Protein AF-A0A538GB75-F1 (afdb_monomer_lite)

Foldseek 3Di:
DPDLCVQPDADKDKWKWFAAQQDIQTLDDDPVQSVVLSVVCVVVVPRGAIKIWMWGQDPVGIDTPDIDRYDDPPVVQVVSCVQFVARRVVRRVCRVVVHDDDVCSSRGHDDDD

Secondary structure (DSSP, 8-state):
----GGG-S--EEEEEEEEETTEEEE-SS-HHHHHHHHHHHHHTT--SEEEEEEEEEETTEEEEEEEESS---HHHHHHHHHHH---HHHHHHHHHHT----HHHHS--PPP-

Sequence (113 aa):
MPNDAWLGDGPEVTVQAFSLAGEFHALSGPAGVAALAERAASVLGIREGPTSTRIRITPRGPQVIELAARLGSPAEVELARAATGVDLNDLALKGALGEPIALDELLRRPQAA

Structure (mmCIF, N/CA/C/O backbone):
data_AF-A0A538GB75-F1
#
_entry.id   AF-A0A538GB75-F1
#
loop_
_atom_site.group_PDB
_atom_site.id
_atom_site.type_symbol
_atom_site.label_atom_id
_atom_site.label_alt_id
_atom_site.label_comp_id
_atom_site.label_asym_id
_atom_site.label_entity_id
_atom_site.label_seq_id
_atom_site.pdbx_PDB_ins_code
_atom_site.Cartn_x
_atom_site.Cartn_y
_atom_site.Cartn_z
_atom_site.occupancy
_atom_site.B_iso_or_equiv
_atom_site.auth_seq_id
_atom_site.auth_comp_id
_atom_site.auth_asym_id
_atom_s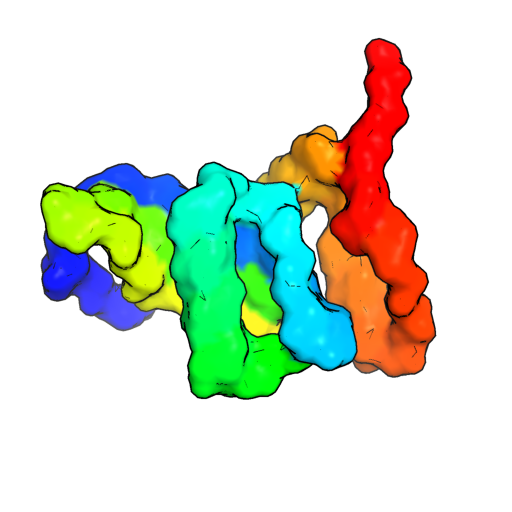ite.auth_atom_id
_atom_site.pdbx_PDB_model_num
ATOM 1 N N . MET A 1 1 ? 20.552 -6.598 5.311 1.00 50.84 1 MET A N 1
ATOM 2 C CA . MET A 1 1 ? 19.530 -6.386 4.268 1.00 50.84 1 MET A CA 1
ATOM 3 C C . MET A 1 1 ? 19.642 -7.521 3.268 1.00 50.84 1 MET A C 1
ATOM 5 O O . MET A 1 1 ? 20.777 -7.848 2.930 1.00 50.84 1 MET A O 1
ATOM 9 N N . PRO A 1 2 ? 18.538 -8.162 2.852 1.00 55.38 2 PRO A N 1
ATOM 10 C CA . PRO A 1 2 ? 18.572 -9.085 1.721 1.00 55.38 2 PRO A CA 1
ATOM 11 C C . PRO A 1 2 ? 19.187 -8.373 0.511 1.00 55.38 2 PRO A C 1
ATOM 13 O O . PRO A 1 2 ? 18.894 -7.204 0.278 1.00 55.38 2 PRO A O 1
ATOM 16 N N . ASN A 1 3 ? 20.074 -9.051 -0.213 1.00 66.12 3 ASN A N 1
ATOM 17 C CA . ASN A 1 3 ? 20.679 -8.505 -1.423 1.00 66.12 3 ASN A CA 1
ATOM 18 C C . ASN A 1 3 ? 19.675 -8.625 -2.579 1.00 66.12 3 ASN A C 1
ATOM 20 O O . ASN A 1 3 ? 19.297 -9.734 -2.960 1.00 66.12 3 ASN A O 1
ATOM 24 N N . ASP A 1 4 ? 19.241 -7.499 -3.129 1.00 75.69 4 ASP A N 1
ATOM 25 C CA . ASP A 1 4 ? 18.287 -7.399 -4.236 1.00 75.69 4 ASP A CA 1
ATOM 26 C C . ASP A 1 4 ? 18.971 -7.330 -5.614 1.00 75.69 4 ASP A C 1
ATOM 28 O O . ASP A 1 4 ? 18.309 -7.090 -6.624 1.00 75.69 4 ASP A O 1
ATOM 32 N N . ALA A 1 5 ? 20.280 -7.609 -5.680 1.00 74.19 5 ALA A N 1
ATOM 33 C CA . ALA A 1 5 ? 21.072 -7.616 -6.913 1.00 74.19 5 ALA A CA 1
ATOM 34 C C . ALA A 1 5 ? 20.503 -8.514 -8.031 1.00 74.19 5 ALA A C 1
ATOM 36 O O . ALA A 1 5 ? 20.779 -8.286 -9.205 1.00 74.19 5 ALA A O 1
ATOM 37 N N . TRP A 1 6 ? 19.679 -9.516 -7.701 1.00 78.88 6 TRP A N 1
ATOM 38 C CA . TRP A 1 6 ? 19.024 -10.390 -8.684 1.00 78.88 6 TRP A CA 1
ATOM 39 C C . TRP A 1 6 ? 17.947 -9.681 -9.528 1.00 78.88 6 TRP A C 1
ATOM 41 O O . TRP A 1 6 ? 17.579 -10.178 -10.594 1.00 78.88 6 TRP A O 1
ATOM 51 N N . LEU A 1 7 ? 17.453 -8.522 -9.080 1.00 84.06 7 LEU A N 1
ATOM 52 C CA . LEU A 1 7 ? 16.527 -7.676 -9.841 1.00 84.06 7 LEU A CA 1
ATOM 53 C C . LEU A 1 7 ? 17.248 -6.774 -10.858 1.00 84.06 7 LEU A C 1
ATOM 55 O O . LEU A 1 7 ? 16.596 -6.226 -11.747 1.00 84.06 7 LEU A O 1
ATOM 59 N N . GLY A 1 8 ? 18.577 -6.647 -10.756 1.00 84.06 8 GLY A N 1
ATOM 60 C CA . GLY A 1 8 ? 19.363 -5.666 -11.502 1.00 84.06 8 GLY A CA 1
ATOM 61 C C . GLY A 1 8 ? 19.105 -4.227 -11.046 1.00 84.06 8 GLY A C 1
ATOM 62 O O . GLY A 1 8 ? 18.454 -3.992 -10.021 1.00 84.06 8 GLY A O 1
ATOM 63 N N . ASP A 1 9 ? 19.612 -3.277 -11.831 1.00 85.88 9 ASP A N 1
ATOM 64 C CA . ASP A 1 9 ? 19.482 -1.838 -11.583 1.00 85.88 9 ASP A CA 1
ATOM 65 C C . ASP A 1 9 ? 18.203 -1.253 -12.203 1.00 85.88 9 ASP A C 1
ATOM 67 O O . ASP A 1 9 ? 17.667 -1.757 -13.194 1.00 85.88 9 ASP A O 1
ATOM 71 N N . GLY A 1 10 ? 17.722 -0.151 -11.630 1.00 90.50 10 GLY A N 1
ATOM 72 C CA . GLY A 1 10 ? 16.571 0.596 -12.133 1.00 90.50 10 GLY A CA 1
ATOM 73 C C . GLY A 1 10 ? 16.019 1.568 -11.091 1.00 90.50 10 GLY A C 1
ATOM 74 O O . GLY A 1 10 ? 16.370 1.461 -9.914 1.00 90.50 10 GLY A O 1
ATOM 75 N N . PRO A 1 11 ? 15.161 2.522 -11.491 1.00 93.88 11 PRO A N 1
ATOM 76 C CA . PRO A 1 11 ? 14.540 3.427 -10.539 1.00 93.88 11 PRO A CA 1
ATOM 77 C C . PRO A 1 11 ? 13.611 2.659 -9.595 1.00 93.88 11 PRO A C 1
ATOM 79 O O . PRO A 1 11 ? 12.949 1.691 -9.986 1.00 93.88 11 PRO A O 1
ATOM 82 N N . GLU A 1 12 ? 13.556 3.117 -8.349 1.00 93.69 12 GLU A N 1
ATOM 83 C CA . GLU A 1 12 ? 12.704 2.554 -7.308 1.00 93.69 12 GLU A CA 1
ATOM 84 C C . GLU A 1 12 ? 11.535 3.476 -6.991 1.00 93.69 12 GLU A C 1
ATOM 86 O O . GLU A 1 12 ? 11.654 4.702 -7.009 1.00 93.69 12 GLU A O 1
ATOM 91 N N . VAL A 1 13 ? 10.401 2.862 -6.677 1.00 95.00 13 VAL A N 1
ATOM 92 C CA . VAL A 1 13 ? 9.195 3.542 -6.218 1.00 95.00 13 VAL A CA 1
ATOM 93 C C . VAL A 1 13 ? 8.689 2.821 -4.977 1.00 95.00 13 VAL A C 1
ATOM 95 O O . VAL A 1 13 ? 8.582 1.593 -4.974 1.00 95.00 13 VAL A O 1
ATOM 98 N N . THR A 1 14 ? 8.332 3.585 -3.947 1.00 96.19 14 THR A N 1
ATOM 99 C CA . THR A 1 14 ? 7.623 3.058 -2.778 1.00 96.19 14 THR A CA 1
ATOM 100 C C . THR A 1 14 ? 6.133 3.379 -2.873 1.00 96.19 14 THR A C 1
ATOM 102 O O . THR A 1 14 ? 5.743 4.536 -3.059 1.00 96.19 14 THR A O 1
ATOM 105 N N . VAL A 1 15 ? 5.296 2.358 -2.705 1.00 97.50 15 VAL A N 1
ATOM 106 C CA . VAL A 1 15 ? 3.846 2.495 -2.527 1.00 97.50 15 VAL A CA 1
ATOM 107 C C . VAL A 1 15 ? 3.531 2.408 -1.038 1.00 97.50 15 VAL A C 1
ATOM 109 O O . VAL A 1 15 ? 3.731 1.357 -0.428 1.00 97.50 15 VAL A O 1
ATOM 112 N N . GLN A 1 16 ? 3.043 3.510 -0.472 1.00 97.69 16 GLN A N 1
ATOM 113 C CA . GLN A 1 16 ? 2.370 3.526 0.822 1.00 97.69 16 GLN A CA 1
ATOM 114 C C . GLN A 1 16 ? 0.897 3.199 0.593 1.00 97.69 16 GLN A C 1
ATOM 116 O O . GLN A 1 16 ? 0.268 3.741 -0.321 1.00 97.69 16 GLN A O 1
ATOM 121 N N . ALA A 1 17 ? 0.347 2.320 1.416 1.00 97.62 17 ALA A N 1
ATOM 122 C CA . ALA A 1 17 ? -1.052 1.937 1.342 1.00 97.62 17 ALA A CA 1
ATOM 123 C C . ALA A 1 17 ? -1.586 1.538 2.714 1.00 97.62 17 ALA A C 1
ATOM 125 O O . ALA A 1 17 ? -0.819 1.284 3.644 1.00 97.62 17 ALA A O 1
ATOM 126 N N . PHE A 1 18 ? -2.903 1.433 2.819 1.00 98.06 18 PHE A N 1
ATOM 127 C CA . PHE A 1 18 ? -3.582 0.903 3.992 1.00 98.06 18 PHE A CA 1
ATOM 128 C C . PHE A 1 18 ? -4.612 -0.131 3.545 1.00 98.06 18 PHE A C 1
ATOM 130 O O . PHE A 1 18 ? -5.352 0.115 2.593 1.00 98.06 18 PHE A O 1
ATOM 137 N N . SER A 1 19 ? -4.636 -1.290 4.198 1.00 98.06 19 SER A N 1
ATOM 138 C CA . SER A 1 19 ? -5.677 -2.295 3.981 1.00 98.06 19 SER A CA 1
ATOM 139 C C . SER A 1 19 ? -6.758 -2.146 5.044 1.00 98.06 19 SER A C 1
ATOM 141 O O . SER A 1 19 ? -6.425 -2.027 6.223 1.00 98.06 19 SER A O 1
ATOM 143 N N . LEU A 1 20 ? -8.025 -2.136 4.642 1.00 97.06 20 LEU A N 1
ATOM 144 C CA . LEU A 1 20 ? -9.166 -2.082 5.554 1.00 97.06 20 LEU A CA 1
ATOM 145 C C . LEU A 1 20 ? -10.200 -3.116 5.113 1.00 97.06 20 LEU A C 1
ATOM 147 O O . LEU A 1 20 ? -10.660 -3.084 3.973 1.00 97.06 20 LEU A O 1
ATOM 151 N N . ALA A 1 21 ? -10.547 -4.061 5.987 1.00 95.12 21 ALA A N 1
ATOM 152 C CA . ALA A 1 21 ? -11.466 -5.161 5.670 1.00 95.12 21 ALA A CA 1
ATOM 153 C C . ALA A 1 21 ? -11.070 -5.981 4.417 1.00 95.12 21 ALA A C 1
ATOM 155 O O . ALA A 1 21 ? -11.892 -6.695 3.828 1.00 95.12 21 ALA A O 1
ATOM 156 N N . GLY A 1 22 ? -9.791 -5.955 4.034 1.00 95.50 22 GLY A N 1
ATOM 157 C CA . GLY A 1 22 ? -9.261 -6.592 2.829 1.00 95.50 22 GLY A CA 1
ATOM 158 C C . GLY A 1 22 ? -9.356 -5.773 1.537 1.00 95.50 22 GLY A C 1
ATOM 159 O O . GLY A 1 22 ? -8.901 -6.281 0.514 1.00 95.50 22 GLY A O 1
ATOM 160 N N . GLU A 1 23 ? -9.895 -4.551 1.555 1.00 96.88 23 GLU A N 1
ATOM 161 C CA . GLU A 1 23 ? -9.690 -3.588 0.463 1.00 96.88 23 GLU A CA 1
ATOM 162 C C . GLU A 1 23 ? -8.335 -2.895 0.614 1.00 96.88 23 GLU A C 1
ATOM 164 O O . GLU A 1 23 ? -7.931 -2.537 1.719 1.00 96.88 23 GLU A O 1
ATOM 169 N N . PHE A 1 24 ? -7.632 -2.702 -0.505 1.00 97.44 24 PHE A N 1
ATOM 170 C CA . PHE A 1 24 ? -6.321 -2.063 -0.544 1.00 97.44 24 PHE A CA 1
ATOM 171 C C . PHE A 1 24 ? -6.437 -0.617 -1.034 1.00 97.44 24 PHE A C 1
ATOM 173 O O . PHE A 1 24 ? -6.799 -0.357 -2.182 1.00 97.44 24 PHE A O 1
ATOM 180 N N . HIS A 1 25 ? -6.064 0.336 -0.183 1.00 96.88 25 HIS A N 1
ATOM 181 C CA . HIS A 1 25 ? -6.106 1.761 -0.494 1.00 96.88 25 HIS A CA 1
ATOM 182 C C . HIS A 1 25 ? -4.687 2.283 -0.716 1.00 96.88 25 HIS A C 1
ATOM 184 O O . HIS A 1 25 ? -3.955 2.560 0.236 1.00 96.88 25 HIS A O 1
ATOM 190 N N . ALA A 1 26 ? -4.283 2.402 -1.982 1.00 96.00 26 ALA A N 1
ATOM 191 C CA . ALA A 1 26 ? -3.001 2.998 -2.345 1.00 96.00 26 ALA A CA 1
ATOM 192 C C . ALA A 1 26 ? -3.018 4.519 -2.124 1.00 96.00 26 ALA A C 1
ATOM 194 O O . ALA A 1 26 ? -3.905 5.214 -2.618 1.00 96.00 26 ALA A O 1
ATOM 195 N N . LEU A 1 27 ? -2.006 5.033 -1.424 1.00 94.75 27 LEU A N 1
ATOM 196 C CA . LEU A 1 27 ? -1.859 6.452 -1.072 1.00 94.75 27 LEU A CA 1
ATOM 197 C C . LEU A 1 27 ? -0.656 7.112 -1.760 1.00 94.75 27 LEU A C 1
ATOM 199 O O . LEU A 1 27 ? -0.438 8.316 -1.632 1.00 94.75 27 LEU A O 1
ATOM 203 N N . SER A 1 28 ? 0.132 6.336 -2.502 1.00 91.62 28 SER A N 1
ATOM 204 C CA . SER A 1 28 ? 1.207 6.840 -3.351 1.00 91.62 28 SER A CA 1
ATOM 205 C C . SER A 1 28 ? 1.432 5.947 -4.574 1.00 91.62 28 SER A C 1
ATOM 207 O O . SER A 1 28 ? 0.952 4.816 -4.655 1.00 91.62 28 SER A O 1
ATOM 209 N N . GLY A 1 29 ? 2.215 6.464 -5.522 1.00 87.19 29 GLY A N 1
ATOM 210 C CA . GLY A 1 29 ? 2.687 5.725 -6.690 1.00 87.19 29 GLY A CA 1
ATOM 211 C C . GLY A 1 29 ? 1.717 5.718 -7.889 1.00 87.19 29 GLY A C 1
ATOM 212 O O . GLY A 1 29 ? 0.520 5.951 -7.737 1.00 87.19 29 GLY A O 1
ATOM 213 N N . PRO A 1 30 ? 2.217 5.462 -9.115 1.00 87.81 30 PRO A N 1
ATOM 214 C CA . PRO A 1 30 ? 1.376 5.333 -10.308 1.00 87.81 30 PRO A CA 1
ATOM 215 C C . PRO A 1 30 ? 0.459 4.104 -10.255 1.00 87.81 30 PRO A C 1
ATOM 217 O O . PRO A 1 30 ? 0.839 3.072 -9.702 1.00 87.81 30 PRO A O 1
ATOM 220 N N . ALA A 1 31 ? -0.689 4.157 -10.943 1.00 86.81 31 ALA A N 1
ATOM 221 C CA . ALA A 1 31 ? -1.708 3.097 -10.926 1.00 86.81 31 ALA A CA 1
ATOM 222 C C . ALA A 1 31 ? -1.159 1.680 -11.204 1.00 86.81 31 ALA A C 1
ATOM 224 O O . ALA A 1 31 ? -1.498 0.732 -10.501 1.00 86.81 31 ALA A O 1
ATOM 225 N N . GLY A 1 32 ? -0.259 1.524 -12.184 1.00 89.19 32 GLY A N 1
ATOM 226 C CA . GLY A 1 32 ? 0.333 0.217 -12.506 1.00 89.19 32 GLY A CA 1
ATOM 227 C C . GLY A 1 32 ? 1.246 -0.352 -11.409 1.00 89.19 32 GLY A C 1
ATOM 228 O O . GLY A 1 32 ? 1.322 -1.567 -11.238 1.00 89.19 32 GLY A O 1
ATOM 229 N N . VAL A 1 33 ? 1.914 0.519 -10.648 1.00 96.00 33 VAL A N 1
ATOM 230 C CA . VAL A 1 33 ? 2.792 0.148 -9.525 1.00 96.00 33 VAL A CA 1
ATOM 231 C C . VAL A 1 33 ? 1.951 -0.140 -8.277 1.00 96.00 33 VAL A C 1
ATOM 233 O O . VAL A 1 33 ? 2.183 -1.143 -7.604 1.00 96.00 33 VAL A O 1
ATOM 236 N N . ALA A 1 34 ? 0.919 0.670 -8.024 1.00 96.50 34 ALA A N 1
ATOM 237 C CA . ALA A 1 34 ? -0.046 0.454 -6.947 1.00 96.50 34 ALA A CA 1
ATOM 238 C C . ALA A 1 34 ? -0.754 -0.907 -7.068 1.00 96.50 34 ALA A C 1
ATOM 240 O O . ALA A 1 34 ? -0.805 -1.658 -6.098 1.00 96.50 34 ALA A O 1
ATOM 241 N N . ALA A 1 35 ? -1.189 -1.286 -8.274 1.00 97.19 35 ALA A N 1
ATOM 242 C CA . ALA A 1 35 ? -1.808 -2.591 -8.516 1.00 97.19 35 ALA A CA 1
ATOM 243 C C . ALA A 1 35 ? -0.853 -3.776 -8.260 1.00 97.19 35 ALA A C 1
ATOM 245 O O . ALA A 1 35 ? -1.295 -4.880 -7.942 1.00 97.19 35 ALA A O 1
ATOM 246 N N . LEU A 1 36 ? 0.465 -3.593 -8.425 1.00 98.19 36 LEU A N 1
ATOM 247 C CA . LEU A 1 36 ? 1.443 -4.625 -8.066 1.00 98.19 36 LEU A CA 1
ATOM 248 C C . LEU A 1 36 ? 1.590 -4.750 -6.543 1.00 98.19 36 LEU A C 1
ATOM 250 O O . LEU A 1 36 ? 1.655 -5.872 -6.043 1.00 98.19 36 LEU A O 1
ATOM 254 N N . ALA A 1 37 ? 1.608 -3.625 -5.824 1.00 98.38 37 ALA A N 1
ATOM 255 C CA . ALA A 1 37 ? 1.634 -3.613 -4.363 1.00 98.38 37 ALA A CA 1
ATOM 256 C C . ALA A 1 37 ? 0.377 -4.266 -3.762 1.00 98.38 37 ALA A C 1
ATOM 258 O O . ALA A 1 37 ? 0.498 -5.104 -2.872 1.00 98.38 37 ALA A O 1
ATOM 259 N N . GLU A 1 38 ? -0.804 -3.978 -4.317 1.00 98.56 38 GLU A N 1
ATOM 260 C CA . GLU A 1 38 ? -2.071 -4.612 -3.931 1.00 98.56 38 GLU A CA 1
ATOM 261 C C . GLU A 1 38 ? -2.009 -6.140 -4.056 1.00 98.56 38 GLU A C 1
ATOM 263 O O . GLU A 1 38 ? -2.308 -6.866 -3.107 1.00 98.56 38 GLU A O 1
ATOM 268 N N . ARG A 1 39 ? -1.557 -6.651 -5.211 1.00 98.38 39 ARG A N 1
ATOM 269 C CA . ARG A 1 39 ? -1.412 -8.102 -5.414 1.00 98.38 39 ARG A CA 1
ATOM 270 C C . ARG A 1 39 ? -0.431 -8.723 -4.424 1.00 98.38 39 ARG A C 1
ATOM 272 O O . ARG A 1 39 ? -0.691 -9.816 -3.928 1.00 98.38 39 ARG A O 1
ATOM 279 N N . ALA A 1 40 ? 0.681 -8.046 -4.135 1.00 98.38 40 ALA A N 1
ATOM 280 C CA . ALA A 1 40 ? 1.657 -8.527 -3.163 1.00 98.38 40 ALA A CA 1
ATOM 281 C C . ALA A 1 40 ? 1.057 -8.608 -1.749 1.00 98.38 40 ALA A C 1
ATOM 283 O O . ALA A 1 40 ? 1.191 -9.642 -1.095 1.00 98.38 40 ALA A O 1
ATOM 284 N N . ALA A 1 41 ? 0.344 -7.568 -1.307 1.00 98.56 41 ALA A N 1
ATOM 285 C CA . ALA A 1 41 ? -0.337 -7.550 -0.012 1.00 98.56 41 ALA A CA 1
ATOM 286 C C . ALA A 1 41 ? -1.411 -8.647 0.085 1.00 98.56 41 ALA A C 1
ATOM 288 O O . ALA A 1 41 ? -1.464 -9.379 1.076 1.00 98.56 41 ALA A O 1
ATOM 289 N N . SER A 1 42 ? -2.206 -8.814 -0.977 1.00 98.19 42 SER A N 1
ATOM 290 C CA . SER A 1 42 ? -3.266 -9.822 -1.070 1.00 98.19 42 SER A CA 1
ATOM 291 C C . SER A 1 42 ? -2.727 -11.252 -0.951 1.00 98.19 42 SER A C 1
ATOM 293 O O . SER A 1 42 ? -3.228 -12.030 -0.140 1.00 98.19 42 SER A O 1
ATOM 295 N N . VAL A 1 43 ? -1.661 -11.592 -1.687 1.00 98.06 43 VAL A N 1
ATOM 296 C CA . VAL A 1 43 ? -1.037 -12.930 -1.635 1.00 98.06 43 VAL A CA 1
ATOM 297 C C . VAL A 1 43 ? -0.425 -13.223 -0.262 1.00 98.06 43 VAL A C 1
ATOM 299 O O . VAL A 1 43 ? -0.434 -14.370 0.179 1.00 98.06 43 VAL A O 1
ATOM 302 N N . LEU A 1 44 ? 0.069 -12.198 0.435 1.00 98.06 44 LEU A N 1
ATOM 303 C CA . LEU A 1 44 ? 0.573 -12.320 1.806 1.00 98.06 44 LEU A CA 1
ATOM 304 C C . LEU A 1 44 ? -0.543 -12.350 2.865 1.00 98.06 44 LEU A C 1
ATOM 306 O O . LEU A 1 44 ? -0.249 -12.521 4.046 1.00 98.06 44 LEU A O 1
ATOM 310 N N . GLY A 1 45 ? -1.810 -12.200 2.468 1.00 98.19 45 GLY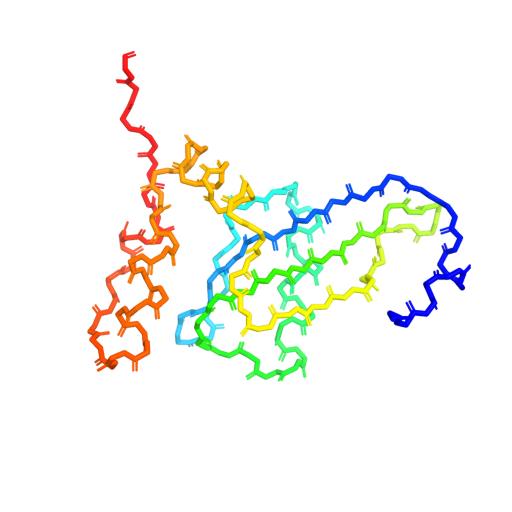 A N 1
ATOM 311 C CA . GLY A 1 45 ? -2.953 -12.224 3.379 1.00 98.19 45 GLY A CA 1
ATOM 312 C C . GLY A 1 45 ? -3.058 -10.988 4.274 1.00 98.19 45 GLY A C 1
ATOM 313 O O . GLY A 1 45 ? -3.691 -11.053 5.328 1.00 98.19 45 GLY A O 1
ATOM 314 N N . ILE A 1 46 ? -2.453 -9.865 3.880 1.00 98.25 46 ILE A N 1
ATOM 315 C CA . ILE A 1 46 ? -2.531 -8.612 4.636 1.00 98.25 46 ILE A CA 1
ATOM 316 C C . ILE A 1 46 ? -3.886 -7.974 4.351 1.00 98.25 46 ILE A C 1
ATOM 318 O O . ILE A 1 46 ? -4.159 -7.539 3.236 1.00 98.25 46 ILE A O 1
ATOM 322 N N . ARG A 1 47 ? -4.751 -7.973 5.366 1.00 97.50 47 ARG A N 1
ATOM 323 C CA . ARG A 1 47 ? -6.138 -7.499 5.257 1.00 97.50 47 ARG A CA 1
ATOM 324 C C . ARG A 1 47 ? -6.410 -6.211 6.023 1.00 97.50 47 ARG A C 1
ATOM 326 O O . ARG A 1 47 ? -7.371 -5.528 5.694 1.00 97.50 47 ARG A O 1
ATOM 333 N N . GLU A 1 48 ? -5.569 -5.898 7.004 1.00 97.56 48 GLU A N 1
ATOM 334 C CA . GLU A 1 48 ? -5.709 -4.742 7.886 1.00 97.56 48 GLU A CA 1
ATOM 335 C C . GLU A 1 48 ? -4.359 -4.040 8.051 1.00 97.56 48 GLU A C 1
ATOM 337 O O . GLU A 1 48 ? -3.321 -4.699 8.171 1.00 97.56 48 GLU A O 1
ATOM 342 N N . GLY A 1 49 ? -4.383 -2.712 8.114 1.00 97.88 49 GLY A N 1
ATOM 343 C CA . GLY A 1 49 ? -3.241 -1.898 8.508 1.00 97.88 49 GLY A CA 1
ATOM 344 C C . GLY A 1 49 ? -2.359 -1.406 7.355 1.00 97.88 49 GLY A C 1
ATOM 345 O O . GLY A 1 49 ? -2.616 -1.679 6.176 1.00 97.88 49 GLY A O 1
ATOM 346 N N . PRO A 1 50 ? -1.315 -0.626 7.687 1.00 98.12 50 PRO A N 1
ATOM 347 C CA . PRO A 1 50 ? -0.459 0.013 6.702 1.00 98.12 50 PRO A CA 1
ATOM 348 C C . PRO A 1 50 ? 0.513 -0.974 6.048 1.00 98.12 50 PRO A C 1
ATOM 350 O O . PRO A 1 50 ? 1.023 -1.900 6.682 1.00 98.12 50 PRO A O 1
ATOM 353 N N . THR A 1 51 ? 0.847 -0.708 4.789 1.00 98.38 51 THR A N 1
ATOM 354 C CA . THR A 1 51 ? 1.940 -1.379 4.082 1.00 98.38 51 THR A CA 1
ATOM 355 C C . THR A 1 51 ? 2.835 -0.371 3.372 1.00 98.38 51 THR A C 1
ATOM 357 O O . THR A 1 51 ? 2.373 0.653 2.865 1.00 98.38 51 THR A O 1
ATOM 360 N N . SER A 1 52 ? 4.121 -0.704 3.302 1.00 97.88 52 SER A N 1
ATOM 361 C CA . SER A 1 52 ? 5.122 -0.018 2.492 1.00 97.88 52 SER A CA 1
ATOM 362 C C . SER A 1 52 ? 5.739 -1.034 1.538 1.00 97.88 52 SER A C 1
ATOM 364 O O . SER A 1 52 ? 6.411 -1.974 1.973 1.00 97.88 52 SER A O 1
ATOM 366 N N . THR A 1 53 ? 5.480 -0.875 0.241 1.00 98.19 53 THR A N 1
ATOM 367 C CA . THR A 1 53 ? 5.978 -1.789 -0.796 1.00 98.19 53 THR A CA 1
ATOM 368 C C . THR A 1 53 ? 7.003 -1.079 -1.664 1.00 98.19 53 THR A C 1
ATOM 370 O O . THR A 1 53 ? 6.668 -0.111 -2.346 1.00 98.19 53 THR A O 1
ATOM 373 N N . ARG A 1 54 ? 8.240 -1.576 -1.679 1.00 96.56 54 ARG A N 1
ATOM 374 C CA . ARG A 1 54 ? 9.305 -1.090 -2.564 1.00 96.56 54 ARG A CA 1
ATOM 375 C C . ARG A 1 54 ? 9.319 -1.890 -3.853 1.00 96.56 54 ARG A C 1
ATOM 377 O O . ARG A 1 54 ? 9.349 -3.123 -3.837 1.00 96.56 54 ARG A O 1
ATOM 384 N N . ILE A 1 55 ? 9.314 -1.184 -4.974 1.00 96.81 55 ILE A N 1
ATOM 385 C CA . ILE A 1 55 ? 9.221 -1.759 -6.313 1.00 96.81 55 ILE A CA 1
ATOM 386 C C . ILE A 1 55 ? 10.335 -1.181 -7.181 1.00 96.81 55 ILE A C 1
ATOM 388 O O . ILE A 1 55 ? 10.513 0.035 -7.239 1.00 96.81 55 ILE A O 1
ATOM 392 N N . ARG A 1 56 ? 11.050 -2.049 -7.902 1.00 95.44 56 ARG A N 1
ATOM 393 C CA . ARG A 1 56 ? 12.011 -1.658 -8.938 1.00 95.44 56 ARG A CA 1
ATOM 394 C C . ARG A 1 56 ? 11.347 -1.654 -10.303 1.00 95.44 56 ARG A C 1
ATOM 396 O O . ARG A 1 56 ? 10.667 -2.616 -10.663 1.00 95.44 56 ARG A O 1
ATOM 403 N N . ILE A 1 57 ? 11.582 -0.612 -11.092 1.00 94.25 57 ILE A N 1
ATOM 404 C CA . ILE A 1 57 ? 11.182 -0.580 -12.500 1.00 94.25 57 ILE A CA 1
ATOM 405 C C . ILE A 1 57 ? 12.328 -1.141 -13.341 1.00 94.25 57 ILE A C 1
ATOM 407 O O . ILE A 1 57 ? 13.407 -0.560 -13.396 1.00 94.25 57 ILE A O 1
ATOM 411 N N . THR A 1 58 ? 12.088 -2.274 -13.999 1.00 92.12 58 THR A N 1
ATOM 412 C CA . THR A 1 58 ? 13.084 -2.961 -14.836 1.00 92.12 58 THR A CA 1
ATOM 413 C C . THR A 1 58 ? 12.618 -3.018 -16.298 1.00 92.12 58 THR A C 1
ATOM 415 O O . THR A 1 58 ? 11.423 -2.851 -16.561 1.00 92.12 58 THR A O 1
ATOM 418 N N . PRO A 1 59 ? 13.495 -3.350 -17.267 1.00 90.56 59 PRO A N 1
ATOM 419 C CA . PRO A 1 59 ? 13.083 -3.607 -18.653 1.00 90.56 59 PRO A CA 1
ATOM 420 C C . PRO A 1 59 ? 12.045 -4.732 -18.816 1.00 90.56 59 PRO A C 1
ATOM 422 O O . PRO A 1 59 ? 11.367 -4.800 -19.836 1.00 90.56 59 PRO A O 1
ATOM 425 N N . ARG A 1 60 ? 11.905 -5.617 -17.817 1.00 89.81 60 ARG A N 1
ATOM 426 C CA . ARG A 1 60 ? 10.899 -6.694 -17.783 1.00 89.81 60 ARG A CA 1
ATOM 427 C C . ARG A 1 60 ? 9.591 -6.274 -17.097 1.00 89.81 60 ARG A C 1
ATOM 429 O O . ARG A 1 60 ? 8.701 -7.104 -16.938 1.00 89.81 60 ARG A O 1
ATOM 436 N N . GLY A 1 61 ? 9.480 -5.013 -16.677 1.00 91.25 61 GLY A N 1
ATOM 437 C CA . GLY A 1 61 ? 8.354 -4.473 -15.916 1.00 91.25 61 GLY A CA 1
ATOM 438 C C . GLY A 1 61 ? 8.671 -4.228 -14.431 1.00 91.25 61 GLY A C 1
ATOM 439 O O . GLY A 1 61 ? 9.808 -4.439 -13.990 1.00 91.25 61 GLY A O 1
ATOM 440 N N . PRO A 1 62 ? 7.683 -3.741 -13.654 1.00 94.88 62 PRO A N 1
ATOM 441 C CA . PRO A 1 62 ? 7.833 -3.497 -12.223 1.00 94.88 62 PRO A CA 1
ATOM 442 C C . PRO A 1 62 ? 7.968 -4.814 -11.445 1.00 94.88 62 PRO A C 1
ATOM 444 O O . PRO A 1 62 ? 7.217 -5.762 -11.680 1.00 94.88 62 PRO A O 1
ATOM 447 N N . GLN A 1 63 ? 8.909 -4.871 -10.503 1.00 95.06 63 GLN A N 1
ATOM 448 C CA . GLN A 1 63 ? 9.177 -6.043 -9.666 1.00 95.06 63 GLN A CA 1
ATOM 449 C C . GLN A 1 63 ? 9.245 -5.639 -8.189 1.00 95.06 63 GLN A C 1
ATOM 451 O O . GLN A 1 63 ? 9.880 -4.644 -7.847 1.00 95.06 63 GLN A O 1
ATOM 456 N N . VAL A 1 64 ? 8.585 -6.399 -7.313 1.00 95.94 64 VAL A N 1
ATOM 457 C CA . VAL A 1 64 ? 8.605 -6.146 -5.864 1.00 95.94 64 VAL A CA 1
ATOM 458 C C . VAL A 1 64 ? 9.988 -6.490 -5.312 1.00 95.94 64 VAL A C 1
ATOM 460 O O . VAL A 1 64 ? 10.459 -7.611 -5.494 1.00 95.94 64 VAL A O 1
ATOM 463 N N . ILE A 1 65 ? 10.619 -5.530 -4.637 1.00 96.06 65 ILE A N 1
ATOM 464 C CA . ILE A 1 65 ? 11.844 -5.740 -3.854 1.00 96.06 65 ILE A CA 1
ATOM 465 C C . ILE A 1 65 ? 11.460 -6.247 -2.462 1.00 96.06 65 ILE A C 1
ATOM 467 O O . ILE A 1 65 ? 11.973 -7.257 -1.988 1.00 96.06 65 ILE A O 1
ATOM 471 N N . GLU A 1 66 ? 10.541 -5.532 -1.813 1.00 95.75 66 GLU A N 1
ATOM 472 C CA . GLU A 1 66 ? 10.132 -5.752 -0.429 1.00 95.75 66 GLU A CA 1
ATOM 473 C C . GLU A 1 66 ? 8.684 -5.294 -0.242 1.00 95.75 66 GLU A C 1
ATOM 475 O O . GLU A 1 66 ? 8.259 -4.293 -0.823 1.00 95.75 66 GLU A O 1
ATOM 480 N N . LEU A 1 67 ? 7.955 -5.994 0.625 1.00 97.88 67 LEU A N 1
ATOM 481 C CA . LEU A 1 67 ? 6.735 -5.494 1.241 1.00 97.88 67 LEU A CA 1
ATOM 482 C C . LEU A 1 67 ? 6.891 -5.589 2.757 1.00 97.88 67 LEU A C 1
ATOM 484 O O . LEU A 1 67 ? 7.176 -6.663 3.286 1.00 97.88 67 LEU A O 1
ATOM 488 N N . ALA A 1 68 ? 6.653 -4.479 3.452 1.00 97.81 68 ALA A N 1
ATOM 489 C CA . ALA A 1 68 ? 6.604 -4.431 4.906 1.00 97.81 68 ALA A CA 1
ATOM 490 C C . ALA A 1 68 ? 5.189 -4.061 5.378 1.00 97.81 68 ALA A C 1
ATOM 492 O O . ALA A 1 68 ? 4.659 -3.026 4.977 1.00 97.81 68 ALA A O 1
ATOM 493 N N . ALA A 1 69 ? 4.593 -4.880 6.253 1.00 97.62 69 ALA A N 1
ATOM 494 C CA . ALA A 1 69 ? 3.291 -4.628 6.890 1.00 97.62 69 ALA A CA 1
ATOM 495 C C . ALA A 1 69 ? 3.417 -3.628 8.055 1.00 97.62 69 ALA A C 1
ATOM 497 O O . ALA A 1 69 ? 3.188 -3.947 9.220 1.00 97.62 69 ALA A O 1
ATOM 498 N N . ARG A 1 70 ? 3.916 -2.435 7.734 1.00 97.38 70 ARG A N 1
ATOM 499 C CA . ARG A 1 70 ? 4.093 -1.296 8.635 1.00 97.38 70 ARG A CA 1
ATOM 500 C C . ARG A 1 70 ? 4.138 -0.009 7.820 1.00 97.38 70 ARG A C 1
ATOM 502 O O . ARG A 1 70 ? 4.266 -0.036 6.597 1.00 97.38 70 ARG A O 1
ATOM 509 N N . LEU A 1 71 ? 4.136 1.114 8.528 1.00 96.75 71 LEU A N 1
ATOM 510 C CA . LEU A 1 71 ? 4.447 2.415 7.949 1.00 96.75 71 LEU A CA 1
ATOM 511 C C . LEU A 1 71 ? 5.837 2.424 7.299 1.00 96.75 71 LEU A C 1
ATOM 513 O O . LEU A 1 71 ? 6.778 1.786 7.795 1.00 96.75 71 LEU A O 1
ATOM 517 N N . GLY A 1 72 ? 5.951 3.163 6.194 1.00 94.94 72 GLY A N 1
ATOM 518 C CA . GLY A 1 72 ? 7.221 3.526 5.576 1.00 94.94 72 GLY A CA 1
ATOM 519 C C . GLY A 1 72 ? 8.071 4.444 6.455 1.00 94.94 72 GLY A C 1
ATOM 520 O O . GLY A 1 72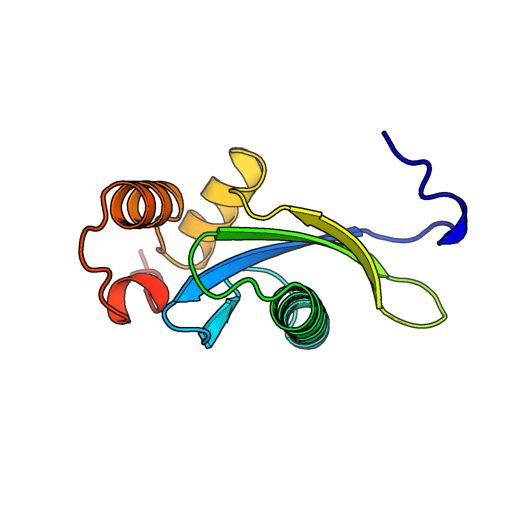 ? 7.846 4.599 7.656 1.00 94.94 72 GLY A O 1
ATOM 521 N N . SER A 1 73 ? 9.092 5.048 5.859 1.00 95.69 73 SER A N 1
ATOM 522 C CA . SER A 1 73 ? 9.882 6.064 6.555 1.00 95.69 73 SER A CA 1
ATOM 523 C C . SER A 1 73 ? 9.023 7.294 6.900 1.00 95.69 73 SER A C 1
ATOM 525 O O . SER A 1 73 ? 8.056 7.578 6.188 1.00 95.69 73 SER A O 1
ATOM 527 N N . PRO A 1 74 ? 9.384 8.078 7.936 1.00 96.31 74 PRO A N 1
ATOM 528 C CA . PRO A 1 74 ? 8.654 9.300 8.275 1.00 96.31 74 PRO A CA 1
ATOM 529 C C . PRO A 1 74 ? 8.481 10.251 7.082 1.00 96.31 74 PRO A C 1
ATOM 531 O O . PRO 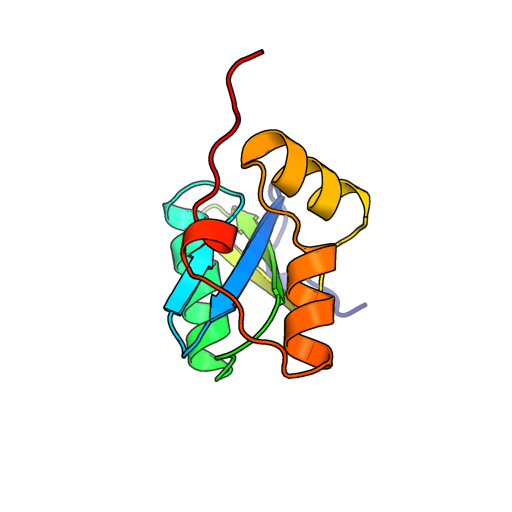A 1 74 ? 7.409 10.808 6.890 1.00 96.31 74 PRO A O 1
ATOM 534 N N . ALA A 1 75 ? 9.502 10.377 6.228 1.00 95.62 75 ALA A N 1
ATOM 535 C CA . ALA A 1 75 ? 9.434 11.216 5.033 1.00 95.62 75 ALA A CA 1
ATOM 536 C C . ALA A 1 75 ? 8.408 10.713 3.999 1.00 95.62 75 ALA A C 1
ATOM 538 O O . ALA A 1 75 ? 7.698 11.516 3.400 1.00 95.62 75 ALA A O 1
ATOM 539 N N . GLU A 1 76 ? 8.302 9.397 3.794 1.00 94.31 76 GLU A N 1
ATOM 540 C CA . GLU A 1 76 ? 7.308 8.809 2.884 1.00 94.31 76 GLU A CA 1
ATOM 541 C C . GLU A 1 76 ? 5.881 8.961 3.426 1.00 94.31 76 GLU A C 1
ATOM 543 O O . GLU A 1 76 ? 4.959 9.238 2.658 1.00 94.31 76 GLU A O 1
ATOM 548 N N . VAL A 1 77 ? 5.704 8.812 4.742 1.00 95.31 77 VAL A N 1
ATOM 549 C CA . VAL A 1 77 ? 4.415 9.002 5.421 1.00 95.31 77 VAL A CA 1
ATOM 550 C C . VAL A 1 77 ? 3.953 10.458 5.320 1.00 95.31 77 VAL A C 1
ATOM 552 O O . V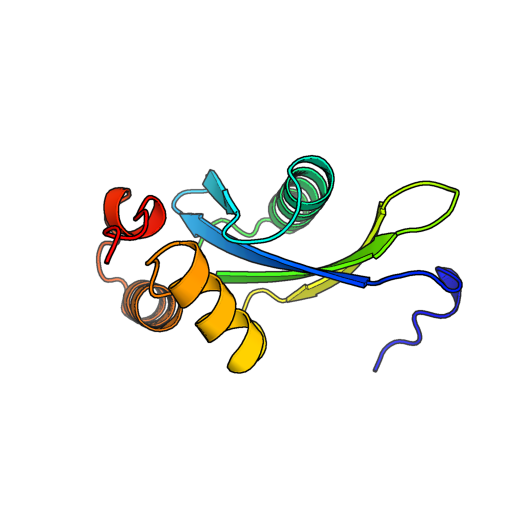AL A 1 77 ? 2.812 10.710 4.931 1.00 95.31 77 VAL A O 1
ATOM 555 N N . GLU A 1 78 ? 4.843 11.416 5.586 1.00 94.75 78 GLU A N 1
ATOM 556 C CA . GLU A 1 78 ? 4.533 12.843 5.443 1.00 94.75 78 GLU A CA 1
ATOM 557 C C . GLU A 1 78 ? 4.240 13.229 3.991 1.00 94.75 78 GLU A C 1
ATOM 559 O O . GLU A 1 78 ? 3.319 14.003 3.730 1.00 94.75 78 GLU A O 1
ATOM 564 N N . LEU A 1 79 ? 4.955 12.652 3.020 1.00 92.81 79 LEU A N 1
ATOM 565 C CA . LEU A 1 79 ? 4.660 12.877 1.606 1.00 92.81 79 LEU A CA 1
ATOM 566 C C . LEU A 1 79 ? 3.264 12.364 1.228 1.00 92.81 79 LEU A C 1
ATOM 568 O O . LEU A 1 79 ? 2.526 13.072 0.542 1.00 92.81 79 LEU A O 1
ATOM 572 N N . ALA A 1 80 ? 2.879 11.166 1.683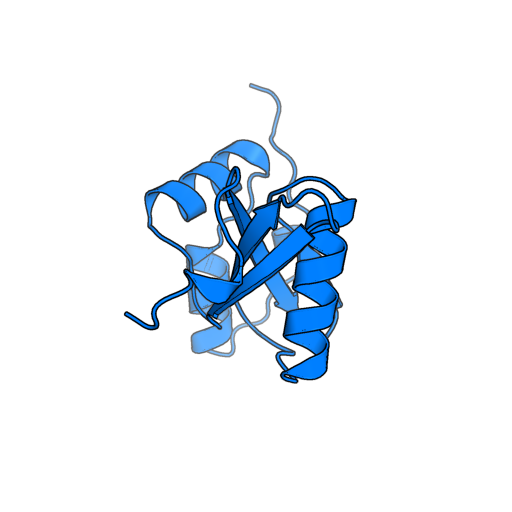 1.00 92.88 80 ALA A N 1
ATOM 573 C CA . ALA A 1 80 ? 1.537 10.631 1.455 1.00 92.88 80 ALA A CA 1
ATOM 574 C C . ALA A 1 80 ? 0.465 11.544 2.075 1.00 92.88 80 ALA A C 1
ATOM 576 O O . ALA A 1 80 ? -0.524 11.867 1.410 1.00 92.88 80 ALA A O 1
ATOM 577 N N . ARG A 1 81 ? 0.694 12.038 3.300 1.00 94.31 81 ARG A N 1
ATOM 578 C CA . ARG A 1 81 ? -0.190 12.996 3.980 1.00 94.31 81 ARG A CA 1
ATOM 579 C C . ARG A 1 81 ? -0.298 14.316 3.227 1.00 94.31 81 ARG A C 1
ATOM 581 O O . ARG A 1 81 ? -1.402 14.818 3.058 1.00 94.31 81 ARG A O 1
ATOM 588 N N . ALA A 1 82 ? 0.805 14.861 2.723 1.00 92.94 82 ALA A N 1
ATOM 589 C CA . ALA A 1 82 ? 0.795 16.097 1.943 1.00 92.94 82 ALA A CA 1
ATOM 590 C C . ALA A 1 82 ? 0.082 15.933 0.587 1.00 92.94 82 ALA A C 1
ATOM 592 O O . ALA A 1 82 ? -0.630 16.835 0.150 1.00 92.94 82 ALA A O 1
ATOM 593 N N . ALA A 1 83 ? 0.250 14.783 -0.071 1.00 91.00 83 ALA A N 1
ATOM 594 C CA . ALA A 1 83 ? -0.337 14.517 -1.383 1.00 91.00 83 ALA A CA 1
ATOM 595 C C . ALA A 1 83 ? -1.836 14.178 -1.321 1.00 91.00 83 ALA A C 1
ATOM 597 O O . ALA A 1 83 ? -2.581 14.507 -2.244 1.00 91.00 83 ALA A O 1
ATOM 598 N N . THR A 1 84 ? -2.278 13.506 -0.255 1.00 91.75 84 THR A N 1
ATOM 599 C CA . THR A 1 84 ? -3.646 12.969 -0.146 1.00 91.75 84 THR A CA 1
ATOM 600 C C . THR A 1 84 ? -4.463 13.632 0.964 1.00 91.75 84 THR A C 1
ATOM 602 O O . THR A 1 84 ? -5.667 13.781 0.837 1.00 91.75 84 THR A O 1
ATOM 605 N N . GLY A 1 85 ? -3.848 14.111 2.042 1.00 94.19 85 GLY A N 1
ATOM 606 C CA . GLY A 1 85 ? -4.546 14.540 3.261 1.00 94.19 85 GLY A CA 1
ATOM 607 C C . GLY A 1 85 ? -4.879 13.388 4.221 1.00 94.19 85 GLY A C 1
ATOM 608 O O . GLY A 1 85 ? -5.490 13.621 5.270 1.00 94.19 85 GLY A O 1
ATOM 609 N N . VAL A 1 86 ? -4.481 12.156 3.885 1.00 95.44 86 VAL A N 1
ATOM 610 C CA . VAL A 1 86 ? -4.643 10.966 4.729 1.00 95.44 86 VAL A CA 1
ATOM 611 C C . VAL A 1 86 ? -3.532 10.916 5.775 1.00 95.44 86 VAL A C 1
ATOM 613 O O . VAL A 1 86 ? -2.349 10.983 5.447 1.00 95.44 86 VAL A O 1
ATOM 616 N N . ASP A 1 87 ? -3.909 10.777 7.045 1.00 96.00 87 ASP A N 1
ATOM 617 C CA . ASP A 1 87 ? -2.958 10.627 8.146 1.00 96.00 87 ASP A CA 1
ATOM 618 C C . ASP A 1 87 ? -2.702 9.148 8.440 1.00 96.00 87 ASP A C 1
ATOM 620 O O . ASP A 1 87 ? -3.427 8.504 9.194 1.00 96.00 87 ASP A O 1
ATOM 624 N N . LEU A 1 88 ? -1.651 8.601 7.833 1.00 96.56 88 LEU A N 1
ATOM 625 C CA . LEU A 1 88 ? -1.272 7.204 8.024 1.00 96.56 88 LEU A CA 1
ATOM 626 C C . LEU A 1 88 ? -0.831 6.872 9.460 1.00 96.56 88 LEU A C 1
ATOM 628 O O . LEU A 1 88 ? -0.986 5.722 9.871 1.00 96.56 88 LEU A O 1
ATOM 632 N N . ASN A 1 89 ? -0.302 7.836 10.224 1.00 97.25 89 ASN A N 1
ATOM 633 C CA . ASN A 1 89 ? 0.069 7.598 11.621 1.00 97.25 89 ASN A CA 1
ATOM 634 C C . ASN A 1 89 ? -1.187 7.412 12.482 1.00 97.25 89 ASN A C 1
ATOM 636 O O . ASN A 1 89 ? -1.264 6.444 13.237 1.00 97.25 89 ASN A O 1
ATOM 640 N N . ASP A 1 90 ? -2.178 8.297 12.325 1.00 97.56 90 ASP A N 1
ATOM 641 C CA . ASP A 1 90 ? -3.471 8.202 13.017 1.00 97.56 90 ASP A CA 1
ATOM 642 C C . ASP A 1 90 ? -4.176 6.876 12.698 1.00 97.56 90 ASP A C 1
ATOM 644 O O . ASP A 1 90 ? -4.542 6.127 13.602 1.00 97.56 90 ASP A O 1
ATOM 648 N N . LEU A 1 91 ? -4.264 6.521 11.413 1.00 97.69 91 LEU A N 1
ATOM 649 C CA . LEU A 1 91 ? -4.891 5.273 10.973 1.00 97.69 91 LEU A CA 1
ATOM 650 C C . LEU A 1 91 ? -4.180 4.025 11.511 1.00 97.69 91 LEU A C 1
ATOM 652 O O . LEU A 1 91 ? -4.834 3.066 11.925 1.00 97.69 91 LEU A O 1
ATOM 656 N N . ALA A 1 92 ? -2.844 4.022 11.530 1.00 97.38 92 ALA A N 1
ATOM 657 C CA . ALA A 1 92 ? -2.079 2.912 12.090 1.00 97.38 92 ALA A CA 1
ATOM 658 C C . ALA A 1 92 ? -2.312 2.759 13.602 1.00 97.38 92 ALA A C 1
ATOM 660 O O . ALA A 1 92 ? -2.443 1.633 14.083 1.00 97.38 92 ALA A O 1
ATOM 661 N N . LEU A 1 93 ? -2.397 3.871 14.342 1.00 98.00 93 LEU A N 1
ATOM 662 C CA . LEU A 1 93 ? -2.694 3.865 15.777 1.00 98.00 93 LEU A CA 1
ATOM 663 C C . LEU A 1 93 ? -4.119 3.381 16.056 1.00 98.00 93 LEU A C 1
ATOM 665 O O . LEU A 1 93 ? -4.284 2.473 16.870 1.00 98.00 93 LEU A O 1
ATOM 669 N N . LYS A 1 94 ? -5.123 3.903 15.342 1.00 97.94 94 LYS A N 1
ATOM 670 C CA . LYS A 1 94 ? -6.517 3.437 15.440 1.00 97.94 94 LYS A CA 1
ATOM 671 C C . LYS A 1 94 ? -6.624 1.934 15.212 1.00 97.94 94 LYS A C 1
ATOM 673 O O . LYS A 1 94 ? -7.177 1.221 16.046 1.00 97.94 94 LYS A O 1
ATOM 678 N N . GLY A 1 95 ? -6.013 1.441 14.133 1.00 96.06 95 GLY A N 1
ATOM 679 C CA . GLY A 1 95 ? -5.984 0.012 13.821 1.00 96.06 95 GLY A CA 1
ATOM 680 C C . GLY A 1 95 ? -5.322 -0.821 14.923 1.00 96.06 95 GLY A C 1
ATOM 681 O O . GLY A 1 95 ? -5.853 -1.860 15.310 1.00 96.06 95 GLY A O 1
ATOM 682 N N . ALA A 1 96 ? -4.202 -0.352 15.484 1.00 96.31 96 ALA A N 1
ATOM 683 C CA . ALA A 1 96 ? -3.515 -1.034 16.583 1.00 96.31 96 ALA A CA 1
ATOM 684 C C . ALA A 1 96 ? -4.319 -1.039 17.898 1.00 96.31 96 ALA A C 1
ATOM 686 O O . ALA A 1 96 ? -4.195 -1.977 18.685 1.00 96.31 96 ALA A O 1
ATOM 687 N N . LEU A 1 97 ? -5.140 -0.013 18.131 1.00 98.00 97 LEU A N 1
ATOM 688 C CA . LEU A 1 97 ? -6.018 0.114 19.298 1.00 98.00 97 LEU A CA 1
ATOM 689 C C . LEU A 1 97 ? -7.376 -0.589 19.116 1.00 98.00 97 LEU A C 1
ATOM 691 O O . LEU A 1 97 ? -8.135 -0.698 20.077 1.00 98.00 97 LEU A O 1
ATOM 695 N N . GLY A 1 98 ? -7.683 -1.087 17.914 1.00 96.25 98 GLY A N 1
ATOM 696 C CA . GLY A 1 98 ? -8.989 -1.668 17.588 1.00 96.25 98 GLY A CA 1
ATOM 697 C C . GLY A 1 98 ? -10.105 -0.627 17.470 1.00 96.25 98 GLY A C 1
ATOM 698 O O . GLY A 1 98 ? -11.284 -0.965 17.588 1.00 96.25 98 GLY A O 1
ATOM 699 N N . GLU A 1 99 ? -9.746 0.638 17.263 1.00 97.75 99 GLU A N 1
ATOM 700 C CA . GLU A 1 99 ? -10.698 1.714 17.029 1.00 97.75 99 GLU A CA 1
ATOM 701 C C . GLU A 1 99 ? -11.270 1.630 15.606 1.00 97.75 99 GLU A C 1
ATOM 703 O O . GLU A 1 99 ? -10.579 1.200 14.676 1.00 97.75 99 GLU A O 1
ATOM 708 N N . PRO A 1 100 ? -12.534 2.037 15.404 1.00 95.69 100 PRO A N 1
ATOM 709 C CA . PRO A 1 100 ? -13.121 2.056 14.074 1.00 95.69 100 PRO A CA 1
ATOM 710 C C . PRO A 1 100 ? -12.395 3.063 13.173 1.00 95.69 100 PRO A C 1
ATOM 712 O O . PRO A 1 100 ? -12.139 4.199 13.570 1.00 95.69 100 PRO A O 1
ATOM 715 N N . ILE A 1 101 ? -12.125 2.648 11.936 1.00 96.94 101 ILE A N 1
ATOM 716 C CA . ILE A 1 101 ? -11.597 3.501 10.867 1.00 96.94 101 ILE A CA 1
ATOM 717 C C . ILE A 1 101 ? -12.709 3.705 9.847 1.00 96.94 101 ILE A C 1
ATOM 719 O O . ILE A 1 101 ? -13.231 2.734 9.293 1.00 96.94 101 ILE A O 1
ATOM 723 N N . ALA A 1 102 ? -13.079 4.958 9.597 1.00 93.88 102 ALA A N 1
ATOM 724 C CA . ALA A 1 102 ? -14.062 5.266 8.571 1.00 93.88 102 ALA A CA 1
ATOM 725 C C . ALA A 1 102 ? -13.393 5.378 7.188 1.00 93.88 102 ALA A C 1
ATOM 727 O O . ALA A 1 102 ? -12.260 5.840 7.049 1.00 93.88 102 ALA A O 1
ATOM 728 N N . LEU A 1 103 ? -14.086 4.917 6.142 1.00 90.12 103 LEU A N 1
ATOM 729 C CA . LEU A 1 103 ? -13.534 4.863 4.782 1.00 90.12 103 LEU A CA 1
ATOM 730 C C . LEU A 1 103 ? -13.189 6.258 4.228 1.00 90.12 103 LEU A C 1
ATOM 732 O O . LEU A 1 103 ? -12.238 6.414 3.466 1.00 90.12 103 LEU A O 1
ATOM 736 N N . ASP A 1 104 ? -13.929 7.291 4.617 1.00 92.31 104 ASP A N 1
ATOM 737 C CA . ASP A 1 104 ? -13.651 8.679 4.239 1.00 92.31 104 ASP A CA 1
ATOM 738 C C . ASP A 1 104 ? -12.300 9.181 4.771 1.00 92.31 104 ASP A C 1
ATOM 740 O O . ASP A 1 104 ? -11.663 10.023 4.136 1.00 92.31 104 ASP A O 1
ATOM 744 N N . GLU A 1 105 ? -11.800 8.614 5.871 1.00 93.19 105 GLU A N 1
ATOM 745 C CA . GLU A 1 105 ? -10.463 8.908 6.387 1.00 93.19 105 GLU A CA 1
ATOM 746 C C . GLU A 1 105 ? -9.346 8.414 5.460 1.00 93.19 105 GLU A C 1
ATOM 748 O O . GLU A 1 105 ? -8.287 9.039 5.404 1.00 93.19 105 GLU A O 1
ATOM 753 N N . LEU A 1 106 ? -9.604 7.341 4.704 1.00 90.12 106 LEU A N 1
ATOM 754 C CA . LEU A 1 106 ? -8.704 6.755 3.701 1.00 90.12 106 LEU A CA 1
ATOM 755 C C . LEU A 1 106 ? -8.841 7.395 2.317 1.00 90.12 106 LEU A C 1
ATOM 757 O O . LEU A 1 106 ? -7.948 7.268 1.481 1.00 90.12 106 LEU A O 1
ATOM 761 N N . LEU A 1 107 ? -9.959 8.076 2.066 1.00 85.50 107 LEU A N 1
ATOM 762 C CA . LEU A 1 107 ? -10.269 8.726 0.793 1.00 85.50 107 LEU A CA 1
ATOM 763 C C . LEU A 1 107 ? -10.096 10.246 0.840 1.00 85.50 107 LEU A C 1
ATOM 765 O O . LEU A 1 107 ? -10.474 10.927 -0.122 1.00 85.50 107 LEU A O 1
ATOM 769 N N . ARG A 1 108 ? -9.545 10.788 1.938 1.00 75.06 108 ARG A N 1
ATOM 770 C CA . ARG A 1 108 ? -9.281 12.222 2.054 1.00 75.06 108 ARG A CA 1
ATOM 771 C C . ARG A 1 108 ? -8.495 12.689 0.828 1.00 75.06 108 ARG A C 1
ATOM 773 O O . ARG A 1 108 ? -7.603 12.006 0.330 1.00 75.06 108 ARG A O 1
ATOM 780 N N . ARG A 1 109 ? -8.919 13.838 0.308 1.00 64.38 109 ARG A N 1
ATOM 781 C CA . ARG A 1 109 ? -8.252 14.590 -0.754 1.00 64.38 109 ARG A CA 1
ATOM 782 C C . ARG A 1 109 ? -7.919 15.967 -0.195 1.00 64.38 109 ARG A C 1
ATOM 784 O O . ARG A 1 109 ? -8.696 16.469 0.624 1.00 64.38 109 ARG A O 1
ATOM 791 N N . PRO A 1 110 ? -6.802 16.582 -0.611 1.00 54.91 110 PRO A N 1
ATOM 792 C CA . PRO A 1 110 ? -6.370 17.854 -0.055 1.00 54.91 110 PRO A CA 1
ATOM 793 C C . PRO A 1 110 ? -7.468 18.912 -0.211 1.00 54.91 110 PRO A C 1
ATOM 795 O O . PRO A 1 110 ? -8.067 19.046 -1.280 1.00 54.91 110 PRO A O 1
ATOM 798 N N . GLN A 1 111 ? -7.716 19.687 0.848 1.00 49.41 111 GLN A N 1
ATOM 799 C CA . GLN A 1 111 ? -8.350 20.989 0.676 1.00 49.41 111 GLN A CA 1
ATOM 800 C C . GLN A 1 111 ? -7.351 21.846 -0.098 1.00 49.41 111 GLN A C 1
ATOM 802 O O . GLN A 1 111 ? -6.226 22.040 0.360 1.00 49.41 111 GLN A O 1
ATOM 807 N N . ALA A 1 112 ? -7.732 22.286 -1.299 1.00 49.88 112 ALA A N 1
ATOM 808 C CA . ALA A 1 112 ? -6.958 23.279 -2.028 1.00 49.88 112 ALA A CA 1
ATOM 809 C C . ALA A 1 112 ? -6.768 24.497 -1.111 1.00 49.88 112 ALA A C 1
ATOM 811 O O . ALA A 1 112 ? -7.758 25.053 -0.631 1.00 49.88 112 ALA A O 1
ATOM 812 N N . ALA A 1 113 ? -5.508 24.826 -0.822 1.00 49.09 113 ALA A N 1
ATOM 813 C CA . ALA A 1 113 ? -5.125 26.058 -0.141 1.00 49.09 113 ALA A CA 1
ATOM 814 C C . ALA A 1 113 ? -5.248 27.252 -1.093 1.00 49.09 113 ALA A C 1
ATOM 816 O O . ALA A 1 113 ? -4.966 27.065 -2.302 1.00 49.09 113 ALA A O 1
#

Radius of gyration: 14.22 Å; chains: 1; bounding box: 35×39×38 Å

pLDDT: mean 91.59, std 11.31, range [49.09, 98.56]